Protein AF-A0A6A4ED35-F1 (afdb_monomer)

pLDDT: mean 80.45, std 14.14, range [36.53, 93.06]

Foldseek 3Di:
DDLPDPPDPCVQADPVRHGDPVRCDPVVLLSVCVNCLVVDDLVVSVVVLVVSCVNCVVVVHDDDCCSPDVVVVVSVVSNVVVVVVVVVVVVVVPPPPDQDPVNVVVVVVVVVVPD

Secondary structure (DSSP, 8-state):
------S-GGGGB-TTS-B-TTTS-HHHHHHHHHHHTTTS-HHHHHHHHHHHHHHHHHTTPPPPGGGTHHHHHHHHHHHHHHHHHHHHHHTTT----PPPHHHHHHHHHHHHTT-

Mean predicted aligned error: 12.41 Å

Sequence (115 aa):
MANKKFSNPQRFFTASGLLDPTVFTPKEFEAFVLAKRKDLKAVTLGGYRSAMKDSYRRNNVPVPDEYGEGMKTLFCGIKRLQAETEQTADVRSSGMRALTYSMYEKLEASISDTN

Radius of gyration: 24.48 Å; Cα contacts (8 Å, |Δi|>4): 48; chains: 1; bounding box: 53×28×71 Å

Solvent-accessible surface area (backbone atoms only — not comparable to full-atom values): 6978 Å² total; per-residue (Å²): 133,81,83,80,69,72,89,62,66,68,74,33,37,43,98,86,70,44,73,34,60,86,68,48,36,74,67,55,52,49,54,48,48,66,70,40,57,86,82,44,56,54,68,59,56,51,50,51,52,53,53,49,54,49,43,19,58,75,69,74,40,84,72,60,70,59,76,46,64,62,44,49,55,52,50,52,52,48,42,50,55,50,51,54,49,52,53,56,55,46,65,73,65,54,86,75,66,76,76,50,70,75,54,49,55,53,51,55,54,61,62,60,77,76,115

Structure (mmCIF,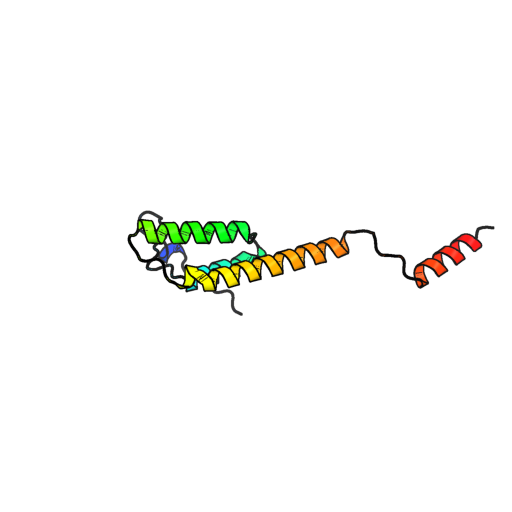 N/CA/C/O backbone):
data_AF-A0A6A4ED35-F1
#
_entry.id   AF-A0A6A4ED35-F1
#
loop_
_atom_site.group_PDB
_atom_site.id
_a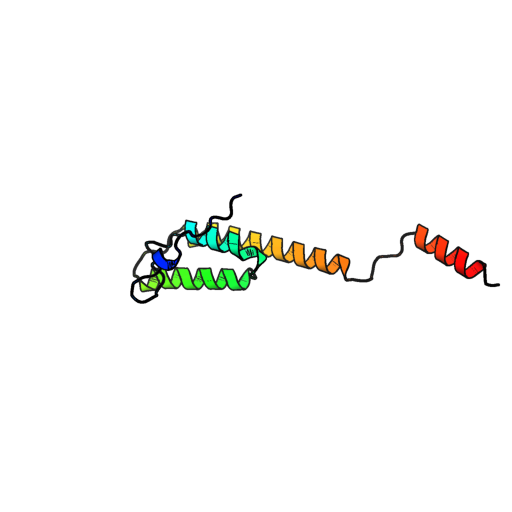tom_site.type_symbol
_atom_site.label_atom_id
_atom_site.label_alt_id
_atom_site.label_comp_id
_atom_site.label_asym_id
_atom_site.label_entity_id
_atom_site.label_seq_id
_atom_site.pdbx_PDB_ins_code
_atom_site.Cartn_x
_atom_site.Cartn_y
_atom_site.Cartn_z
_atom_site.occupancy
_atom_site.B_iso_or_equiv
_atom_site.auth_seq_id
_atom_site.auth_comp_id
_atom_site.auth_asym_id
_atom_site.auth_atom_id
_atom_site.pdbx_PDB_model_num
ATOM 1 N N . MET A 1 1 ? 15.926 -9.631 2.973 1.00 36.53 1 MET A N 1
ATOM 2 C CA . MET A 1 1 ? 14.722 -9.120 3.667 1.00 36.53 1 MET A CA 1
ATOM 3 C C . MET A 1 1 ? 13.654 -10.196 3.589 1.00 36.53 1 MET A C 1
ATOM 5 O O . MET A 1 1 ? 13.286 -10.582 2.487 1.00 36.53 1 MET A O 1
ATOM 9 N N . ALA A 1 2 ? 13.280 -10.775 4.729 1.00 39.12 2 ALA A N 1
ATOM 10 C CA . ALA A 1 2 ? 12.436 -11.964 4.788 1.00 39.12 2 ALA A CA 1
ATOM 11 C C . ALA A 1 2 ? 11.013 -11.665 4.290 1.00 39.12 2 ALA A C 1
ATOM 13 O O . ALA A 1 2 ? 10.381 -10.713 4.743 1.00 39.12 2 ALA A O 1
ATOM 14 N N . ASN A 1 3 ? 10.510 -12.496 3.373 1.00 48.59 3 ASN A N 1
ATOM 15 C CA . ASN A 1 3 ? 9.093 -12.536 3.026 1.00 48.59 3 ASN A CA 1
ATOM 16 C C . ASN A 1 3 ? 8.324 -12.942 4.285 1.00 48.59 3 ASN A C 1
ATOM 18 O O . ASN A 1 3 ? 8.313 -14.120 4.648 1.00 48.59 3 ASN A O 1
ATOM 22 N N . LYS A 1 4 ? 7.715 -11.971 4.973 1.00 56.84 4 LYS A N 1
ATOM 23 C CA . LYS A 1 4 ? 6.828 -12.237 6.104 1.00 56.84 4 LYS A CA 1
ATOM 24 C C . LYS A 1 4 ? 5.644 -13.031 5.555 1.00 56.84 4 LYS A C 1
ATOM 26 O O . LYS A 1 4 ? 4.744 -12.481 4.929 1.00 56.84 4 LYS A O 1
ATOM 31 N N . LYS A 1 5 ? 5.681 -14.355 5.713 1.00 58.50 5 LYS A N 1
ATOM 32 C CA . LYS A 1 5 ? 4.519 -15.196 5.439 1.00 58.50 5 LYS A CA 1
ATOM 33 C C . LYS A 1 5 ? 3.471 -14.805 6.475 1.00 58.50 5 LYS A C 1
ATOM 35 O O . LYS A 1 5 ? 3.720 -14.920 7.675 1.00 58.50 5 LYS A O 1
ATOM 40 N N . PHE A 1 6 ? 2.328 -14.297 6.025 1.00 64.62 6 PHE A N 1
ATOM 41 C CA . PHE A 1 6 ? 1.184 -14.044 6.894 1.00 64.62 6 PHE A CA 1
ATOM 42 C C . PHE A 1 6 ? 0.708 -15.394 7.443 1.00 64.62 6 PHE A C 1
ATOM 44 O O . PHE A 1 6 ? -0.095 -16.073 6.817 1.00 64.62 6 PHE A O 1
ATOM 51 N N . SER A 1 7 ? 1.259 -15.822 8.584 1.00 66.25 7 SER A N 1
ATOM 52 C CA . SER A 1 7 ? 1.111 -17.197 9.094 1.00 66.25 7 SER A CA 1
ATOM 53 C C . SER A 1 7 ? -0.336 -17.577 9.438 1.00 66.25 7 SER A C 1
ATOM 55 O O . SER A 1 7 ? -0.626 -18.745 9.650 1.00 66.25 7 SER A O 1
ATOM 57 N N . ASN A 1 8 ? -1.237 -16.591 9.507 1.00 81.19 8 ASN A N 1
ATOM 58 C CA . ASN A 1 8 ? -2.679 -16.789 9.567 1.00 81.19 8 ASN A CA 1
ATOM 59 C C . ASN A 1 8 ? -3.386 -15.535 9.010 1.00 81.19 8 ASN A C 1
ATOM 61 O O . ASN A 1 8 ? -3.543 -14.576 9.768 1.00 81.19 8 ASN A O 1
ATOM 65 N N . PRO A 1 9 ? -3.776 -15.503 7.725 1.00 81.38 9 PRO A N 1
ATOM 66 C CA . PRO A 1 9 ? -4.426 -14.339 7.125 1.00 81.38 9 PRO A CA 1
ATOM 67 C C . PRO A 1 9 ? -5.859 -14.126 7.631 1.00 81.38 9 PRO A C 1
ATOM 69 O O . PRO A 1 9 ? -6.336 -12.998 7.606 1.00 81.38 9 PRO A O 1
ATOM 72 N N . GLN A 1 10 ? -6.522 -15.167 8.151 1.00 87.19 10 GLN A N 1
ATOM 73 C CA . GLN A 1 10 ? -7.903 -15.069 8.638 1.00 87.19 10 GLN A CA 1
ATOM 74 C C . GLN A 1 10 ? -8.041 -14.136 9.843 1.00 87.19 10 GLN A C 1
ATOM 76 O O . GLN A 1 10 ? -9.089 -13.539 10.039 1.00 87.19 10 GLN A O 1
ATOM 81 N N . ARG A 1 11 ? -6.961 -13.934 10.609 1.00 88.69 11 ARG A N 1
ATOM 82 C CA . ARG A 1 11 ? -6.959 -13.026 11.768 1.00 88.69 11 ARG A CA 1
ATOM 83 C C . ARG A 1 11 ? -7.291 -11.573 11.410 1.00 88.69 11 ARG A C 1
ATOM 85 O O . ARG A 1 11 ? -7.619 -10.799 12.295 1.00 88.69 11 ARG A O 1
ATOM 92 N N . PHE A 1 12 ? -7.089 -11.186 10.150 1.00 89.25 12 PHE A N 1
ATOM 93 C CA . PHE A 1 12 ? -7.293 -9.815 9.687 1.00 89.25 12 PHE A CA 1
ATOM 94 C C . PHE A 1 12 ? -8.735 -9.542 9.274 1.00 89.25 12 PHE A C 1
ATOM 96 O O . PHE A 1 12 ? -9.058 -8.403 8.948 1.00 89.25 12 PHE A O 1
ATOM 103 N N . PHE A 1 13 ? -9.581 -10.570 9.248 1.00 90.50 13 PHE A N 1
ATOM 104 C CA . PHE A 1 13 ? -10.972 -10.459 8.854 1.00 90.50 13 PHE A CA 1
ATOM 105 C C . PHE A 1 13 ? -11.877 -10.621 10.074 1.00 90.50 13 PHE A C 1
ATOM 107 O O . PHE A 1 13 ? -11.634 -11.450 10.950 1.00 90.50 13 PHE A O 1
ATOM 114 N N . THR A 1 14 ? -12.935 -9.822 10.123 1.00 88.69 14 THR A N 1
ATOM 115 C CA . THR A 1 14 ? -14.024 -9.959 11.086 1.00 88.69 14 THR A CA 1
ATOM 116 C C . THR A 1 14 ? -14.864 -11.199 10.766 1.00 88.69 14 THR A C 1
ATOM 118 O O . THR A 1 14 ? -14.779 -11.773 9.678 1.00 88.69 14 THR A O 1
ATOM 121 N N . ALA A 1 15 ? -15.768 -11.577 11.676 1.00 87.56 15 ALA A N 1
ATOM 122 C CA . ALA A 1 15 ? -16.736 -12.652 11.429 1.00 87.56 15 ALA A CA 1
ATOM 123 C C . ALA A 1 15 ? -17.638 -12.397 10.201 1.00 87.56 15 ALA A C 1
ATOM 125 O O . ALA A 1 15 ? -18.143 -13.339 9.599 1.00 87.56 15 ALA A O 1
ATOM 126 N N . SER A 1 16 ? -17.815 -11.132 9.802 1.00 85.69 16 SER A N 1
ATOM 127 C CA . SER A 1 16 ? -18.541 -10.735 8.590 1.00 85.69 16 SER A CA 1
ATOM 128 C C . SER A 1 16 ? -17.698 -10.801 7.307 1.00 85.69 16 SER A C 1
ATOM 130 O O . SER A 1 16 ? -18.191 -10.446 6.238 1.00 85.69 16 SER A O 1
ATOM 132 N N . GLY A 1 17 ? -16.436 -11.235 7.389 1.00 85.94 17 GLY A N 1
ATOM 133 C CA . GLY A 1 17 ? -15.520 -11.331 6.249 1.00 85.94 17 GLY A CA 1
ATOM 134 C C . GLY A 1 17 ? -14.955 -9.986 5.786 1.00 85.94 17 GLY A C 1
ATOM 135 O O . GLY A 1 17 ? -14.335 -9.910 4.726 1.00 85.94 17 GLY A O 1
ATOM 136 N N . LEU A 1 18 ? -15.158 -8.917 6.560 1.00 86.88 18 LEU A N 1
ATOM 137 C CA . LEU A 1 18 ? -14.591 -7.603 6.278 1.00 86.88 18 LEU A CA 1
ATOM 138 C C . LEU A 1 18 ? -13.213 -7.480 6.914 1.00 86.88 18 LEU A C 1
ATOM 140 O O . LEU A 1 18 ? -12.950 -8.045 7.968 1.00 86.88 18 LEU A O 1
ATOM 144 N N . LEU A 1 19 ? -12.326 -6.725 6.276 1.00 88.81 19 LEU A N 1
ATOM 145 C CA . LEU A 1 19 ? -10.998 -6.482 6.819 1.00 88.81 19 LEU A CA 1
ATOM 146 C C . LEU A 1 19 ? -11.092 -5.557 8.038 1.00 88.81 19 LEU A C 1
ATOM 148 O O . LEU A 1 19 ? -11.627 -4.452 7.925 1.00 88.81 19 LEU A O 1
ATOM 152 N N . ASP A 1 20 ? -10.545 -5.993 9.168 1.00 89.31 20 ASP A N 1
ATOM 153 C CA . ASP A 1 20 ? -10.522 -5.226 10.408 1.00 89.31 20 ASP A CA 1
ATOM 154 C C . ASP A 1 20 ? -9.332 -4.244 10.409 1.00 89.31 20 ASP A C 1
ATOM 156 O O . ASP A 1 20 ? -8.175 -4.677 10.490 1.00 89.31 20 ASP A O 1
ATOM 160 N N . PRO A 1 21 ? -9.572 -2.919 10.336 1.00 86.56 21 PRO A N 1
ATOM 161 C CA . PRO A 1 21 ? -8.505 -1.921 10.312 1.00 86.56 21 PRO A CA 1
ATOM 162 C C . PRO A 1 21 ? -7.766 -1.768 11.651 1.00 86.56 21 PRO A C 1
ATOM 164 O O . PRO A 1 21 ? -6.692 -1.159 11.680 1.00 86.56 21 PRO A O 1
ATOM 167 N N . THR A 1 22 ? -8.309 -2.311 12.747 1.00 85.69 22 THR A N 1
ATOM 168 C CA . THR A 1 22 ? -7.657 -2.319 14.065 1.00 85.69 22 THR A CA 1
ATOM 169 C C . THR A 1 22 ? -6.599 -3.419 14.169 1.00 85.69 22 THR A C 1
ATOM 171 O O . THR A 1 22 ? -5.574 -3.233 14.824 1.00 85.69 22 THR A O 1
ATOM 174 N N . VAL A 1 23 ? -6.797 -4.537 13.460 1.00 88.44 23 VAL A N 1
ATOM 175 C CA . VAL A 1 23 ? -5.858 -5.670 13.425 1.00 88.44 23 VAL A CA 1
ATOM 176 C C . VAL A 1 23 ? -4.908 -5.570 12.229 1.00 88.44 23 VAL A C 1
ATOM 178 O O . VAL A 1 23 ? -3.706 -5.827 12.350 1.00 88.44 23 VAL A O 1
ATOM 181 N N . PHE A 1 24 ? -5.415 -5.174 11.061 1.00 88.44 24 PHE A N 1
ATOM 182 C CA . PHE A 1 24 ? -4.618 -4.991 9.851 1.00 88.44 24 PHE A CA 1
ATOM 183 C C . PHE A 1 24 ? -4.015 -3.579 9.797 1.00 88.44 24 PHE A C 1
ATOM 185 O O . PHE A 1 24 ? -4.497 -2.676 9.115 1.00 88.44 24 PHE A O 1
ATOM 192 N N . THR A 1 25 ? -2.943 -3.393 10.568 1.00 88.50 25 THR A N 1
ATOM 193 C CA . THR A 1 25 ? -2.247 -2.106 10.736 1.00 88.50 25 THR A CA 1
ATOM 194 C C . THR A 1 25 ? -1.540 -1.619 9.455 1.00 88.50 25 THR A C 1
ATOM 196 O O . THR A 1 25 ? -1.247 -2.427 8.565 1.00 88.50 25 THR A O 1
ATOM 199 N N . PRO A 1 26 ? -1.151 -0.324 9.368 1.00 90.25 26 PRO A N 1
ATOM 200 C CA . PRO A 1 26 ? -0.354 0.195 8.250 1.00 90.25 26 PRO A CA 1
ATOM 201 C C . PRO A 1 26 ? 0.907 -0.626 7.940 1.00 90.25 26 PRO A C 1
ATOM 203 O O . PRO A 1 26 ? 1.246 -0.813 6.774 1.00 90.25 26 PRO A O 1
ATOM 206 N N . LYS A 1 27 ? 1.576 -1.166 8.970 1.00 89.75 27 LYS A N 1
ATOM 207 C CA . LYS A 1 27 ? 2.786 -1.992 8.816 1.00 89.75 27 LYS A CA 1
ATOM 208 C C . LYS A 1 27 ? 2.503 -3.325 8.124 1.00 89.75 27 LYS A C 1
ATOM 210 O O . LYS A 1 27 ? 3.312 -3.793 7.325 1.00 89.75 27 LYS A O 1
ATOM 215 N N . GLU A 1 28 ? 1.364 -3.947 8.422 1.00 90.50 28 GLU A N 1
ATOM 216 C CA . GLU A 1 28 ? 0.955 -5.185 7.751 1.00 90.50 28 GLU A CA 1
ATOM 217 C C . GLU A 1 28 ? 0.549 -4.907 6.296 1.00 90.50 28 GLU A C 1
ATOM 219 O O . GLU A 1 28 ? 0.910 -5.678 5.402 1.00 90.50 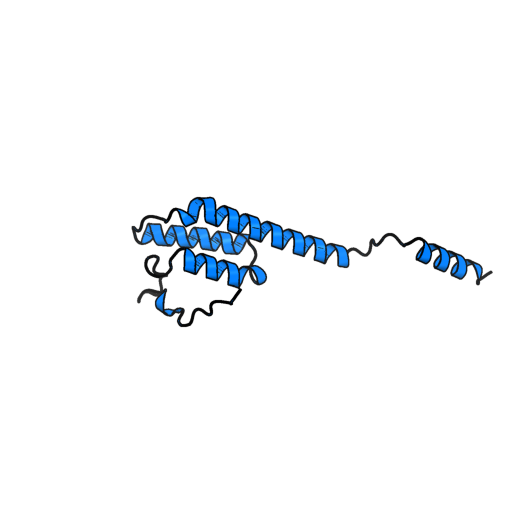28 GLU A O 1
ATOM 224 N N . PHE A 1 29 ? -0.094 -3.763 6.026 1.00 91.62 29 PHE A N 1
ATOM 225 C CA . PHE A 1 29 ? -0.359 -3.321 4.654 1.00 91.62 29 PHE A CA 1
ATOM 226 C C . PHE A 1 29 ? 0.931 -3.055 3.868 1.00 91.62 29 PHE A C 1
ATOM 228 O O . PHE A 1 29 ? 1.058 -3.499 2.728 1.00 91.62 29 PHE A O 1
ATOM 235 N N . GLU A 1 30 ? 1.921 -2.391 4.465 1.00 92.00 30 GLU A N 1
ATOM 236 C CA . GLU A 1 30 ? 3.227 -2.174 3.837 1.00 92.00 30 GLU A CA 1
ATOM 237 C C . GLU A 1 30 ? 3.920 -3.501 3.499 1.00 92.00 30 GLU A C 1
ATOM 239 O O . GLU A 1 30 ? 4.372 -3.699 2.368 1.00 92.00 30 GLU A O 1
ATOM 244 N N . ALA A 1 31 ? 3.945 -4.448 4.441 1.00 90.44 31 ALA A N 1
ATOM 245 C CA . ALA A 1 31 ? 4.500 -5.778 4.204 1.00 90.44 31 ALA A CA 1
ATOM 246 C C . ALA A 1 31 ? 3.775 -6.506 3.057 1.00 90.44 31 ALA A C 1
ATOM 248 O O . ALA A 1 31 ? 4.421 -7.126 2.207 1.00 90.44 31 ALA A O 1
ATOM 249 N N . PHE A 1 32 ? 2.446 -6.386 2.991 1.00 90.06 32 PHE A N 1
ATOM 250 C CA . PHE A 1 32 ? 1.634 -6.931 1.905 1.00 90.06 32 PHE A CA 1
ATOM 251 C C . PHE A 1 32 ? 1.992 -6.301 0.551 1.00 90.06 32 PHE A C 1
ATOM 253 O O . PHE A 1 32 ? 2.244 -7.021 -0.420 1.00 90.06 32 PHE A O 1
ATOM 260 N N . VAL A 1 33 ? 2.082 -4.970 0.488 1.00 91.81 33 VAL A N 1
ATOM 261 C CA . VAL A 1 33 ? 2.473 -4.229 -0.720 1.00 91.81 33 VAL A CA 1
ATOM 262 C C . VAL A 1 33 ? 3.864 -4.660 -1.183 1.00 91.81 33 VAL A C 1
ATOM 264 O O . VAL A 1 33 ? 4.057 -4.967 -2.360 1.00 91.81 33 VAL A O 1
ATOM 267 N N . LEU A 1 34 ? 4.830 -4.758 -0.267 1.00 90.44 34 LEU A N 1
ATOM 268 C CA . LEU A 1 34 ? 6.189 -5.189 -0.584 1.00 90.44 34 LEU A CA 1
ATOM 269 C C . LEU A 1 34 ? 6.242 -6.628 -1.102 1.00 90.44 34 LEU A C 1
ATOM 271 O O . LEU A 1 34 ? 7.032 -6.892 -2.010 1.00 90.44 34 LEU A O 1
ATOM 275 N N . ALA A 1 35 ? 5.422 -7.533 -0.566 1.00 89.56 35 ALA A N 1
ATOM 276 C CA . ALA A 1 35 ? 5.338 -8.912 -1.039 1.00 89.56 35 ALA A CA 1
ATOM 277 C C . ALA A 1 35 ? 4.723 -9.005 -2.445 1.00 89.56 35 ALA A C 1
ATOM 279 O O . ALA A 1 35 ? 5.163 -9.821 -3.250 1.00 89.56 35 ALA A O 1
ATOM 280 N N . LYS A 1 36 ? 3.740 -8.151 -2.759 1.00 89.12 36 LYS A N 1
ATOM 281 C CA . LYS A 1 36 ? 2.979 -8.193 -4.019 1.00 89.12 36 LYS A CA 1
ATOM 282 C C . LYS A 1 36 ? 3.478 -7.267 -5.124 1.00 89.12 36 LYS A C 1
ATOM 284 O O . LYS A 1 36 ? 3.015 -7.385 -6.253 1.00 89.12 36 LYS A O 1
ATOM 289 N N . ARG A 1 37 ? 4.459 -6.400 -4.857 1.00 89.44 37 ARG A N 1
ATOM 290 C CA . ARG A 1 37 ? 4.995 -5.427 -5.834 1.00 89.44 37 ARG A CA 1
ATOM 291 C C . ARG A 1 37 ? 5.566 -6.024 -7.125 1.00 89.44 37 ARG A C 1
ATOM 293 O O . ARG A 1 37 ? 5.686 -5.302 -8.110 1.00 89.44 37 ARG A O 1
ATOM 300 N N . LYS A 1 38 ? 5.979 -7.297 -7.095 1.00 86.56 38 LYS A N 1
ATOM 301 C CA . LYS A 1 38 ? 6.488 -8.022 -8.271 1.00 86.56 38 LYS A CA 1
ATOM 302 C C . LYS A 1 38 ? 5.367 -8.626 -9.117 1.00 86.56 38 LYS A C 1
ATOM 304 O O . LYS A 1 38 ? 5.537 -8.762 -10.319 1.00 86.56 38 LYS A O 1
ATOM 309 N N . ASP A 1 39 ? 4.245 -8.954 -8.484 1.00 88.69 39 ASP A N 1
ATOM 310 C CA . ASP A 1 39 ? 3.116 -9.632 -9.124 1.00 88.69 39 ASP A CA 1
ATOM 311 C C . ASP A 1 39 ? 2.069 -8.629 -9.635 1.00 88.69 39 ASP A C 1
ATOM 313 O O . ASP A 1 39 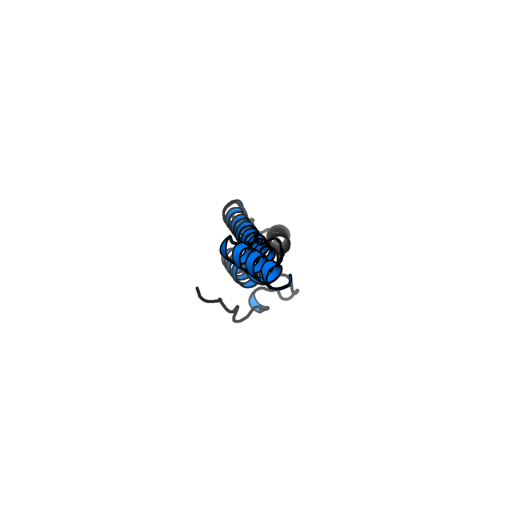? 1.333 -8.912 -10.575 1.00 88.69 39 ASP A O 1
ATOM 317 N N . LEU A 1 40 ? 1.964 -7.462 -8.987 1.00 90.44 40 LEU A N 1
ATOM 318 C CA . LEU A 1 40 ? 0.912 -6.474 -9.224 1.00 90.44 40 LEU A CA 1
ATOM 319 C C . LEU A 1 40 ? 1.480 -5.112 -9.623 1.00 90.44 40 LEU A C 1
ATOM 321 O O . LEU A 1 40 ? 2.476 -4.639 -9.071 1.00 90.44 40 LEU A O 1
ATOM 325 N N . LYS A 1 41 ? 0.778 -4.422 -10.529 1.00 89.19 41 LYS A N 1
ATOM 326 C CA . LYS A 1 41 ? 1.108 -3.049 -10.932 1.00 89.19 41 LYS A CA 1
ATOM 327 C C . LYS A 1 41 ? 0.899 -2.068 -9.778 1.00 89.19 41 LYS A C 1
ATOM 329 O O . LYS A 1 41 ? -0.030 -2.201 -8.978 1.00 89.19 41 LYS A O 1
ATOM 334 N N . ALA A 1 42 ? 1.714 -1.018 -9.744 1.00 88.94 42 ALA A N 1
ATOM 335 C CA . ALA A 1 42 ? 1.628 0.038 -8.741 1.00 88.94 42 ALA A CA 1
ATOM 336 C C . ALA A 1 42 ? 0.250 0.724 -8.701 1.00 88.94 42 ALA A C 1
ATOM 338 O O . ALA A 1 42 ? -0.197 1.133 -7.633 1.00 88.94 42 ALA A O 1
ATOM 339 N N . VAL A 1 43 ? -0.440 0.822 -9.845 1.00 88.44 43 VAL A N 1
ATOM 340 C CA . VAL A 1 43 ? -1.821 1.336 -9.929 1.00 88.44 43 VAL A CA 1
ATOM 341 C C . VAL A 1 43 ? -2.782 0.473 -9.111 1.00 88.44 43 VAL A C 1
ATOM 343 O O . VAL A 1 43 ? -3.528 1.003 -8.292 1.00 88.44 43 VAL A O 1
ATOM 346 N N . THR A 1 44 ? -2.724 -0.851 -9.269 1.00 92.06 44 THR A N 1
ATOM 347 C CA . THR A 1 44 ? -3.576 -1.799 -8.536 1.00 92.06 44 THR A CA 1
ATOM 348 C C . THR A 1 44 ? -3.327 -1.715 -7.034 1.00 92.06 44 THR A C 1
ATOM 350 O O . THR A 1 44 ? -4.264 -1.599 -6.247 1.00 92.06 44 THR A O 1
ATOM 353 N N . LEU A 1 45 ? -2.055 -1.695 -6.629 1.00 92.50 45 LEU A N 1
ATOM 354 C CA . LEU A 1 45 ? -1.676 -1.571 -5.221 1.00 92.50 45 LEU A CA 1
ATOM 355 C C . LEU A 1 45 ? -2.104 -0.208 -4.634 1.00 92.50 45 LEU A C 1
ATOM 357 O O . LEU A 1 45 ? -2.508 -0.129 -3.474 1.00 92.50 45 LEU A O 1
ATOM 361 N N . GLY A 1 46 ? -2.074 0.859 -5.440 1.00 89.88 46 GLY A N 1
ATOM 362 C CA . GLY A 1 46 ? -2.622 2.166 -5.073 1.00 89.88 46 GLY A CA 1
ATOM 363 C C . GLY A 1 46 ? -4.141 2.135 -4.865 1.00 89.88 46 GLY A C 1
ATOM 364 O O . GLY A 1 46 ? -4.641 2.763 -3.933 1.00 89.88 46 GLY A O 1
ATOM 365 N N . GLY A 1 47 ? -4.868 1.348 -5.661 1.00 92.81 47 GLY A N 1
ATOM 366 C CA . GLY A 1 47 ? -6.292 1.076 -5.448 1.00 92.81 47 GLY A CA 1
ATOM 367 C C . GLY A 1 47 ? -6.566 0.416 -4.094 1.00 92.81 47 GLY A C 1
ATOM 368 O O . GLY A 1 47 ? -7.467 0.842 -3.370 1.00 92.81 47 GLY A O 1
ATOM 369 N N . TYR A 1 48 ? -5.736 -0.550 -3.689 1.00 93.06 48 TYR A N 1
ATOM 370 C CA . TYR A 1 48 ? -5.851 -1.177 -2.367 1.00 93.06 48 TYR A CA 1
ATOM 371 C C . TYR A 1 48 ? -5.620 -0.195 -1.219 1.00 93.06 48 TYR A C 1
ATOM 373 O O . TYR A 1 48 ? -6.323 -0.265 -0.214 1.00 93.06 48 TYR A O 1
ATOM 381 N N . ARG A 1 49 ? -4.709 0.775 -1.372 1.00 92.31 49 ARG A N 1
ATOM 382 C CA . ARG A 1 49 ? -4.535 1.850 -0.380 1.00 92.31 49 ARG A CA 1
ATOM 383 C C . ARG A 1 49 ? -5.826 2.654 -0.200 1.00 92.31 49 ARG A C 1
ATOM 385 O O . ARG A 1 49 ? -6.197 2.956 0.931 1.00 92.31 49 ARG A O 1
ATOM 392 N N . SER A 1 50 ? -6.515 2.991 -1.291 1.00 91.31 50 SER A N 1
ATOM 393 C CA . SER A 1 50 ? -7.799 3.705 -1.228 1.00 91.31 50 SER A CA 1
ATOM 394 C C . SER A 1 50 ? -8.882 2.875 -0.541 1.00 91.31 50 SER A C 1
ATOM 396 O O . SER A 1 50 ? -9.579 3.397 0.325 1.00 91.31 50 SER A O 1
ATOM 398 N N . ALA A 1 51 ? -8.977 1.580 -0.859 1.00 92.00 51 ALA A N 1
ATOM 399 C CA . ALA A 1 51 ? -9.902 0.664 -0.191 1.00 92.00 51 ALA A CA 1
ATOM 400 C C . ALA A 1 51 ? -9.605 0.540 1.312 1.00 92.00 51 ALA A C 1
ATOM 402 O O . ALA A 1 51 ? -10.518 0.493 2.132 1.00 92.00 51 ALA A O 1
ATOM 403 N N . MET A 1 52 ? -8.327 0.556 1.689 1.00 91.69 52 MET A N 1
ATOM 404 C CA . MET A 1 52 ? -7.929 0.490 3.087 1.00 91.69 52 MET A CA 1
ATOM 405 C C . MET A 1 52 ? -8.329 1.755 3.854 1.00 91.69 52 MET A C 1
ATOM 407 O O . MET A 1 52 ? -8.960 1.656 4.903 1.00 91.69 52 MET A O 1
ATOM 411 N N . LYS A 1 53 ? -8.069 2.947 3.296 1.00 91.50 53 LYS A N 1
ATOM 412 C CA . LYS A 1 53 ? -8.570 4.219 3.855 1.00 91.50 53 LYS A CA 1
ATOM 413 C C . LYS A 1 53 ? -10.095 4.224 3.996 1.00 91.50 53 LYS A C 1
ATOM 415 O O . LYS A 1 53 ? -10.620 4.747 4.976 1.00 91.50 53 LYS A O 1
ATOM 420 N N . ASP A 1 54 ? -10.795 3.643 3.025 1.00 91.00 54 ASP A N 1
ATOM 421 C CA . ASP A 1 54 ? -12.246 3.499 3.071 1.00 91.00 54 ASP A CA 1
ATOM 422 C C . ASP A 1 54 ? -12.700 2.584 4.219 1.00 91.00 54 ASP A C 1
ATOM 424 O O . ASP A 1 54 ? -13.659 2.914 4.913 1.00 91.00 54 ASP A O 1
ATOM 428 N N . SER A 1 55 ? -11.972 1.492 4.481 1.00 90.81 55 SER A N 1
ATOM 429 C CA . SER A 1 55 ? -12.231 0.611 5.627 1.00 90.81 55 SER A CA 1
ATOM 430 C C . SER A 1 55 ? -12.087 1.345 6.965 1.00 90.81 55 SER A C 1
ATOM 432 O O . SER A 1 55 ? -12.993 1.265 7.794 1.00 90.81 55 SER A O 1
ATOM 434 N N . TYR A 1 56 ? -11.019 2.132 7.163 1.00 91.31 56 TYR A N 1
ATOM 435 C CA . TYR A 1 56 ? -10.862 2.969 8.368 1.00 91.31 56 TYR A CA 1
ATOM 436 C C . TYR A 1 56 ? -12.070 3.893 8.570 1.00 91.31 56 TYR A C 1
ATOM 438 O O . TYR A 1 56 ? -12.679 3.905 9.640 1.00 91.31 56 TYR A O 1
ATOM 446 N N . ARG A 1 57 ? -12.485 4.586 7.503 1.00 90.38 57 ARG A N 1
ATOM 447 C CA . ARG A 1 57 ? -13.640 5.492 7.520 1.00 90.38 57 ARG A CA 1
ATOM 448 C C . ARG A 1 57 ? -14.948 4.771 7.866 1.00 90.38 57 ARG A C 1
ATOM 450 O O . ARG A 1 57 ? -15.716 5.281 8.672 1.00 90.38 57 ARG A O 1
ATOM 457 N N . ARG A 1 58 ? -15.211 3.596 7.279 1.00 90.50 58 ARG A N 1
ATOM 458 C CA . ARG A 1 58 ? -16.434 2.809 7.548 1.00 90.50 58 ARG A CA 1
ATOM 459 C C . ARG A 1 58 ? -16.502 2.282 8.978 1.00 90.50 58 ARG A C 1
ATOM 461 O O . ARG A 1 58 ? -17.592 2.177 9.524 1.00 90.50 58 ARG A O 1
ATOM 468 N N . ASN A 1 59 ? -15.355 1.970 9.574 1.00 86.56 59 ASN A N 1
ATOM 469 C CA . ASN A 1 59 ? -15.266 1.487 10.950 1.00 86.56 59 ASN A CA 1
ATOM 470 C C . ASN A 1 59 ? -15.189 2.628 11.986 1.00 86.56 59 ASN A C 1
ATOM 472 O O . ASN A 1 59 ? -14.981 2.355 13.163 1.00 86.56 59 ASN A O 1
ATOM 476 N N . ASN A 1 60 ? -15.352 3.895 11.573 1.00 87.25 60 ASN A N 1
ATOM 477 C CA . ASN A 1 60 ? -15.190 5.084 12.425 1.00 87.25 60 ASN A CA 1
ATOM 478 C C . ASN A 1 60 ? -13.831 5.142 13.153 1.00 87.25 60 ASN A C 1
ATOM 480 O O . ASN A 1 60 ? -13.722 5.690 14.248 1.00 87.25 60 ASN A O 1
ATOM 484 N N . VAL A 1 61 ? -12.783 4.589 12.535 1.00 88.19 61 VAL A N 1
ATOM 485 C CA . VAL A 1 61 ? -11.413 4.627 13.054 1.00 88.19 61 VAL A CA 1
ATOM 486 C C . VAL A 1 61 ? -10.655 5.748 12.336 1.00 88.19 61 VAL A C 1
ATOM 488 O O . VAL A 1 61 ? -10.742 5.843 11.106 1.00 88.19 61 VAL A O 1
ATOM 491 N N . PRO A 1 62 ? -9.900 6.604 13.050 1.00 89.00 62 PRO A N 1
ATOM 492 C CA . PRO A 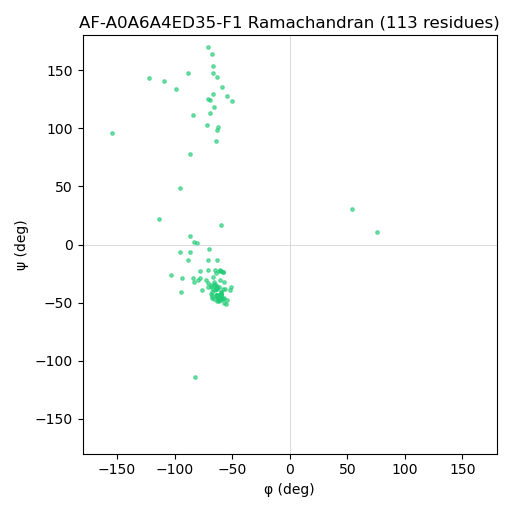1 62 ? -9.074 7.616 12.405 1.00 89.00 62 PRO A CA 1
ATOM 493 C C . PRO A 1 62 ? -8.063 6.955 11.464 1.00 89.00 62 PRO A C 1
ATOM 495 O O . PRO A 1 62 ? -7.439 5.948 11.801 1.00 89.00 62 PRO A O 1
ATOM 498 N N . VAL A 1 63 ? -7.913 7.520 10.264 1.00 89.25 63 VAL A N 1
ATOM 499 C CA . VAL A 1 63 ? -6.927 7.039 9.292 1.00 89.25 63 VAL A CA 1
ATOM 500 C C . VAL A 1 63 ? -5.528 7.370 9.826 1.00 89.25 63 VAL A C 1
ATOM 502 O O . VAL A 1 63 ? -5.268 8.547 10.068 1.00 89.25 63 VAL A O 1
ATOM 505 N N . PRO A 1 64 ? -4.625 6.385 9.974 1.00 90.19 64 PRO A N 1
ATOM 506 C CA . PRO A 1 64 ? -3.264 6.640 10.441 1.00 90.19 64 PRO A CA 1
ATOM 507 C C . PRO A 1 64 ? -2.465 7.535 9.481 1.00 90.19 64 PRO A C 1
ATOM 509 O O . PRO A 1 64 ? -2.589 7.399 8.256 1.00 90.19 64 PRO A O 1
ATOM 512 N N . ASP A 1 65 ? -1.607 8.404 10.019 1.00 89.81 65 ASP A N 1
ATOM 513 C CA . ASP A 1 65 ? -0.792 9.356 9.246 1.00 89.81 65 ASP A CA 1
ATOM 514 C C . ASP A 1 65 ? 0.178 8.668 8.271 1.00 89.81 65 ASP A C 1
ATOM 516 O O . ASP A 1 65 ? 0.559 9.238 7.245 1.00 89.81 65 ASP A O 1
ATOM 520 N N . GLU A 1 66 ? 0.528 7.405 8.519 1.00 89.62 66 GLU A N 1
ATOM 521 C CA .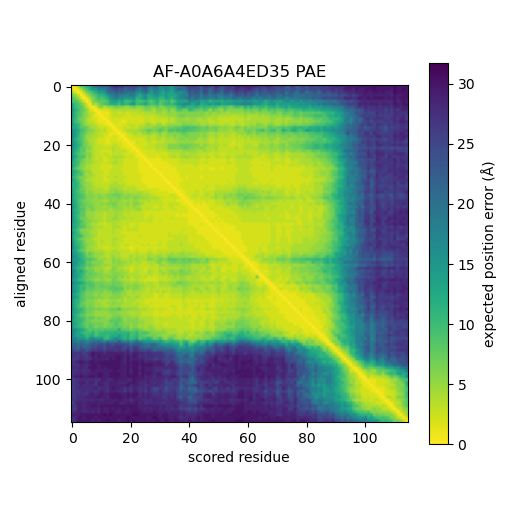 GLU A 1 66 ? 1.349 6.576 7.634 1.00 89.62 66 GLU A CA 1
ATOM 522 C C . GLU A 1 66 ? 0.704 6.384 6.254 1.00 89.62 66 GLU A C 1
ATOM 524 O O . GLU A 1 66 ? 1.406 6.305 5.239 1.00 89.62 66 GLU A O 1
ATOM 529 N N . TYR A 1 67 ? -0.635 6.389 6.183 1.00 86.94 67 TYR A N 1
ATOM 530 C CA . TYR A 1 67 ? -1.367 6.400 4.913 1.00 86.94 67 TYR A CA 1
ATOM 531 C C . TYR A 1 67 ? -1.252 7.731 4.172 1.00 86.94 67 TYR A C 1
ATOM 533 O O . TYR A 1 67 ? -1.782 7.828 3.065 1.00 86.94 67 TYR A O 1
ATOM 541 N N . GLY A 1 68 ? -0.605 8.745 4.743 1.00 87.19 68 GLY A N 1
ATOM 542 C CA . GLY A 1 68 ? -0.300 10.038 4.148 1.00 87.19 68 GLY A CA 1
ATOM 543 C C . GLY A 1 68 ? 0.947 9.991 3.266 1.00 87.19 68 GLY A C 1
ATOM 544 O O . GLY A 1 68 ? 0.930 9.384 2.190 1.00 87.19 68 GLY A O 1
ATOM 545 N N . GLU A 1 69 ? 2.003 10.687 3.686 1.00 87.12 69 GLU A N 1
ATOM 546 C CA . GLU A 1 69 ? 3.202 10.918 2.871 1.00 87.12 69 GLU A CA 1
ATOM 547 C C . GLU A 1 69 ? 4.113 9.686 2.783 1.00 87.12 69 GLU A C 1
ATOM 549 O O . GLU A 1 69 ? 4.577 9.344 1.697 1.00 87.12 69 GLU A O 1
ATOM 554 N N . GLY A 1 70 ? 4.283 8.942 3.882 1.00 86.19 70 GLY A N 1
ATOM 555 C CA . GLY A 1 70 ? 5.131 7.743 3.914 1.00 86.19 70 GLY A CA 1
ATOM 556 C C . GLY A 1 70 ? 4.732 6.709 2.856 1.00 86.19 70 GLY A C 1
ATOM 557 O O . GLY A 1 70 ? 5.547 6.309 2.020 1.00 86.19 70 GLY A O 1
ATOM 558 N N . MET A 1 71 ? 3.446 6.342 2.804 1.00 89.50 71 MET A N 1
ATOM 559 C CA . MET A 1 71 ? 2.958 5.440 1.760 1.00 89.50 71 MET A CA 1
ATOM 560 C C . MET A 1 71 ? 3.035 6.047 0.356 1.00 89.50 71 MET A C 1
ATOM 562 O O . MET A 1 71 ? 3.316 5.307 -0.584 1.00 89.50 71 MET A O 1
ATOM 566 N N . LYS A 1 72 ? 2.824 7.360 0.160 1.00 88.19 72 LYS A N 1
ATOM 567 C CA . LYS A 1 72 ? 3.013 7.963 -1.179 1.00 88.19 72 LYS A CA 1
ATOM 568 C C . LYS A 1 72 ? 4.433 7.728 -1.683 1.00 88.19 72 LYS A C 1
ATOM 570 O O . LYS A 1 72 ? 4.584 7.264 -2.810 1.00 88.19 72 LYS A O 1
ATOM 575 N N . THR A 1 73 ? 5.438 7.978 -0.846 1.00 90.50 73 THR A N 1
ATOM 576 C CA . THR A 1 73 ? 6.848 7.762 -1.188 1.00 90.50 73 THR A CA 1
ATOM 577 C C . THR A 1 73 ? 7.118 6.302 -1.549 1.00 90.50 73 THR A C 1
ATOM 579 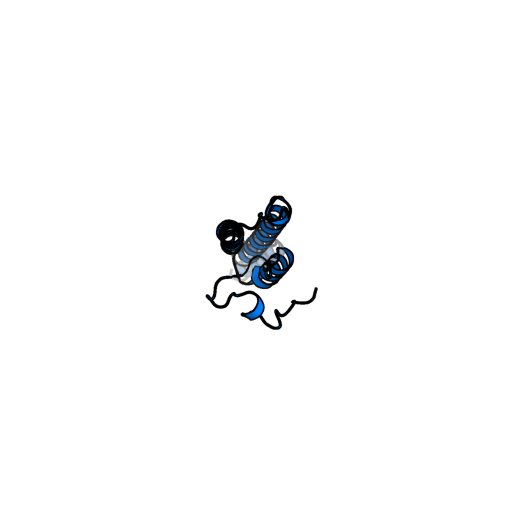O O . THR A 1 73 ? 7.746 6.036 -2.576 1.00 90.50 73 THR A O 1
ATOM 582 N N . LEU A 1 74 ? 6.561 5.349 -0.791 1.00 90.62 74 LEU A N 1
ATOM 583 C CA . LEU A 1 74 ? 6.632 3.920 -1.118 1.00 90.62 74 LEU A CA 1
ATOM 584 C C . LEU A 1 74 ? 6.049 3.621 -2.509 1.00 90.62 74 LEU A C 1
ATOM 586 O O . LEU A 1 74 ? 6.701 2.979 -3.333 1.00 90.62 74 LEU A O 1
ATOM 590 N N . PHE A 1 75 ? 4.839 4.106 -2.799 1.00 89.50 75 PHE A N 1
ATOM 591 C CA . PHE A 1 75 ? 4.181 3.887 -4.090 1.00 89.50 75 PHE A CA 1
ATOM 592 C C . PHE A 1 75 ? 4.931 4.540 -5.256 1.00 89.50 75 PHE A C 1
ATOM 594 O O . PHE A 1 75 ? 5.032 3.934 -6.324 1.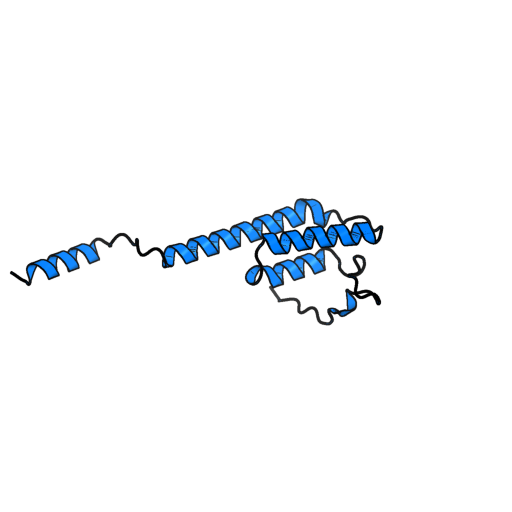00 89.50 75 PHE A O 1
ATOM 601 N N . CYS A 1 76 ? 5.490 5.737 -5.064 1.00 90.06 76 CYS A N 1
ATOM 602 C CA . CYS A 1 76 ? 6.364 6.381 -6.045 1.00 90.06 76 CYS A CA 1
ATOM 603 C C . CYS A 1 76 ? 7.615 5.534 -6.319 1.00 90.06 76 CYS A C 1
ATOM 605 O O . CYS A 1 76 ? 7.961 5.313 -7.479 1.00 90.06 76 CYS A O 1
ATOM 607 N N . GLY A 1 77 ? 8.241 4.987 -5.273 1.00 91.56 77 GLY A N 1
ATOM 608 C CA . GLY A 1 77 ? 9.373 4.070 -5.405 1.00 91.56 77 GLY A CA 1
ATOM 609 C C . GLY A 1 77 ? 9.027 2.805 -6.197 1.00 91.56 77 GLY A C 1
ATOM 610 O O . GLY A 1 77 ? 9.777 2.418 -7.090 1.00 91.56 77 GLY A O 1
ATOM 611 N N . ILE A 1 78 ? 7.866 2.194 -5.935 1.00 91.44 78 ILE A N 1
ATOM 612 C CA . ILE A 1 78 ? 7.400 1.011 -6.680 1.00 91.44 78 ILE A CA 1
ATOM 613 C C . ILE A 1 78 ? 7.156 1.350 -8.154 1.00 91.44 78 ILE A C 1
ATOM 615 O O . ILE A 1 78 ? 7.594 0.595 -9.019 1.00 91.44 78 ILE A O 1
ATOM 619 N N . LYS A 1 79 ? 6.506 2.485 -8.453 1.00 90.69 79 LYS A N 1
ATOM 620 C CA . LYS A 1 79 ? 6.294 2.944 -9.839 1.00 90.69 79 LYS A CA 1
ATOM 621 C C . LYS A 1 79 ? 7.614 3.107 -10.585 1.00 90.69 79 LYS A C 1
ATOM 623 O O . LYS A 1 79 ? 7.725 2.627 -11.707 1.00 90.69 79 LYS A O 1
ATOM 628 N N . ARG A 1 80 ? 8.609 3.739 -9.954 1.00 91.38 80 ARG A N 1
ATOM 629 C CA . ARG A 1 80 ? 9.937 3.928 -10.549 1.00 91.38 80 ARG A CA 1
ATOM 630 C C . ARG A 1 80 ? 10.608 2.590 -10.863 1.00 91.38 80 ARG A C 1
ATOM 632 O O . ARG A 1 80 ? 11.055 2.397 -11.983 1.00 91.38 80 ARG A O 1
ATOM 639 N N . LEU A 1 81 ? 10.609 1.652 -9.913 1.00 88.62 81 LEU A N 1
ATOM 640 C CA . LEU A 1 81 ? 11.201 0.323 -10.117 1.00 88.62 81 LEU A CA 1
ATOM 641 C C . LEU A 1 81 ? 10.498 -0.477 -11.225 1.00 88.62 81 LEU A C 1
ATOM 643 O O . LEU A 1 81 ? 11.157 -1.188 -11.983 1.00 88.62 81 LEU A O 1
ATOM 647 N N . GLN A 1 82 ? 9.170 -0.374 -11.323 1.00 86.69 82 GLN A N 1
A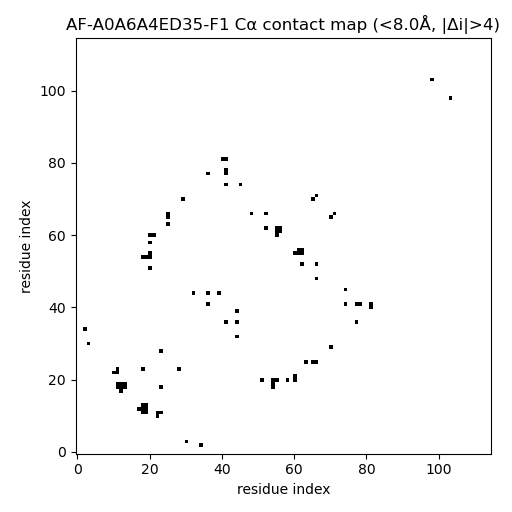TOM 648 C CA . GLN A 1 82 ? 8.408 -1.009 -12.400 1.00 86.69 82 GLN A CA 1
ATOM 649 C C . GLN A 1 82 ? 8.754 -0.391 -13.759 1.00 86.69 82 GLN A C 1
ATOM 651 O O . GLN A 1 82 ? 9.085 -1.134 -14.675 1.00 86.69 82 GLN A O 1
ATOM 656 N N . ALA A 1 83 ? 8.786 0.941 -13.860 1.00 85.94 83 ALA A N 1
ATOM 657 C CA . ALA A 1 83 ? 9.158 1.640 -15.089 1.00 85.94 83 ALA A CA 1
ATOM 658 C C . ALA A 1 83 ? 10.594 1.315 -15.536 1.00 85.94 83 ALA A C 1
ATOM 660 O O . ALA A 1 83 ? 10.817 1.019 -16.704 1.00 85.94 83 ALA A O 1
ATOM 661 N N . GLU A 1 84 ? 11.559 1.296 -14.611 1.00 85.56 84 GLU A N 1
ATOM 662 C CA . GLU A 1 84 ? 12.946 0.905 -14.904 1.00 85.56 84 GLU A CA 1
ATOM 663 C C . GLU A 1 84 ? 13.027 -0.526 -15.447 1.00 85.56 84 GLU A C 1
ATOM 665 O O . GLU A 1 84 ? 13.763 -0.787 -16.399 1.00 85.56 84 GLU A O 1
ATOM 670 N N . THR A 1 85 ? 12.245 -1.449 -14.874 1.00 81.81 85 THR A N 1
ATOM 671 C CA . THR A 1 85 ? 12.181 -2.849 -15.323 1.00 81.81 85 THR A CA 1
ATOM 672 C C . THR A 1 85 ? 11.550 -2.964 -16.710 1.00 81.81 85 THR A C 1
ATOM 674 O O . THR A 1 85 ? 12.072 -3.684 -17.554 1.00 81.81 85 THR A O 1
ATOM 677 N N . GLU A 1 86 ? 10.450 -2.252 -16.962 1.00 78.88 86 GLU A N 1
ATOM 678 C CA . GLU A 1 86 ? 9.776 -2.225 -18.265 1.00 78.88 86 GLU A CA 1
ATOM 679 C C . GLU A 1 86 ? 10.700 -1.648 -19.347 1.00 78.88 86 GLU A C 1
ATOM 681 O O . GLU A 1 86 ? 10.881 -2.267 -20.391 1.00 78.88 86 GLU A O 1
ATOM 686 N N . GLN A 1 87 ? 11.380 -0.534 -19.062 1.00 72.31 87 GLN A N 1
ATOM 687 C CA . GLN A 1 87 ? 12.340 0.083 -19.981 1.00 72.31 87 GLN A CA 1
ATOM 688 C C . GLN A 1 87 ? 13.546 -0.820 -20.269 1.00 72.31 87 GLN A C 1
ATOM 690 O O . GLN A 1 87 ? 13.965 -0.948 -21.417 1.00 72.31 87 GLN A O 1
ATOM 695 N N . THR A 1 88 ? 14.115 -1.479 -19.255 1.00 67.75 88 THR A N 1
ATOM 696 C CA . THR A 1 88 ? 15.251 -2.397 -19.468 1.00 67.75 88 THR A CA 1
ATOM 697 C C . THR A 1 88 ? 14.849 -3.708 -20.142 1.00 67.75 88 THR A C 1
ATOM 699 O O . THR A 1 88 ? 15.660 -4.282 -20.873 1.00 67.75 88 THR A O 1
ATOM 702 N N . ALA A 1 89 ? 13.621 -4.186 -19.928 1.00 58.59 89 ALA A N 1
ATOM 703 C CA . ALA A 1 89 ? 13.075 -5.326 -20.656 1.00 58.59 89 ALA A CA 1
ATOM 704 C C . ALA A 1 89 ? 12.864 -4.987 -22.140 1.00 58.59 89 ALA A C 1
ATOM 706 O O . ALA A 1 89 ? 13.220 -5.787 -23.005 1.00 58.59 89 ALA A O 1
ATOM 707 N N . ASP A 1 90 ? 12.375 -3.782 -22.434 1.00 53.34 90 ASP A N 1
ATOM 708 C CA . ASP A 1 90 ? 12.130 -3.317 -23.800 1.00 53.34 90 ASP A CA 1
ATOM 709 C C . ASP A 1 90 ? 13.432 -3.031 -24.577 1.00 53.34 90 ASP A C 1
ATOM 711 O O . ASP A 1 90 ? 13.557 -3.366 -25.754 1.00 53.34 90 ASP A O 1
ATOM 715 N N . VAL A 1 91 ? 14.488 -2.565 -23.895 1.00 50.81 91 VAL A N 1
ATOM 716 C CA . VAL A 1 91 ? 15.846 -2.415 -24.468 1.00 50.81 91 VAL A CA 1
ATOM 717 C C . VAL A 1 91 ? 16.446 -3.743 -24.961 1.00 50.81 91 VAL A C 1
ATOM 719 O O . VAL A 1 91 ? 17.345 -3.744 -25.803 1.00 50.81 91 VAL A O 1
ATOM 722 N N . ARG A 1 92 ? 15.971 -4.896 -24.472 1.00 53.12 92 ARG A N 1
ATOM 723 C CA . ARG A 1 92 ? 16.388 -6.210 -24.997 1.00 53.12 92 ARG A CA 1
ATOM 724 C C . ARG A 1 92 ? 15.535 -6.693 -26.173 1.00 53.12 92 ARG A C 1
ATOM 726 O O . ARG A 1 92 ? 15.953 -7.640 -26.833 1.00 53.12 92 ARG A O 1
ATOM 733 N N . SER A 1 93 ? 14.382 -6.067 -26.424 1.00 49.28 93 SER A N 1
ATOM 734 C CA . SER A 1 93 ? 13.418 -6.456 -27.462 1.00 49.28 93 SER A CA 1
ATOM 735 C C . SER A 1 93 ? 13.460 -5.556 -28.698 1.00 49.28 93 SER A C 1
ATOM 737 O O . SER A 1 93 ? 13.167 -6.021 -29.800 1.00 49.28 93 SER A O 1
ATOM 739 N N . SER A 1 94 ? 13.881 -4.293 -28.556 1.00 52.84 94 SER A N 1
ATOM 740 C CA . SER A 1 94 ? 14.060 -3.428 -29.715 1.00 52.84 94 SER A CA 1
ATOM 741 C C . SER A 1 94 ? 15.290 -3.904 -30.494 1.00 52.84 94 SER A C 1
ATOM 743 O O . SER A 1 94 ? 16.441 -3.688 -30.117 1.00 52.84 94 SER A O 1
ATOM 745 N N . GLY A 1 95 ? 15.056 -4.597 -31.610 1.00 53.84 95 GLY A N 1
ATOM 746 C CA . GLY A 1 95 ? 16.075 -5.051 -32.566 1.00 53.84 95 GLY A CA 1
ATOM 747 C C . GLY A 1 95 ? 16.904 -3.925 -33.204 1.00 53.84 95 GLY A C 1
ATOM 748 O O . GLY A 1 95 ? 17.564 -4.147 -34.210 1.00 53.84 95 GLY A O 1
ATOM 749 N N . MET A 1 96 ? 16.897 -2.724 -32.626 1.00 56.53 96 MET A N 1
ATOM 750 C CA . MET A 1 96 ? 17.712 -1.577 -33.001 1.00 56.53 96 MET A CA 1
ATOM 751 C C . MET A 1 96 ? 18.977 -1.503 -32.145 1.00 56.53 96 MET A C 1
ATOM 753 O O . MET A 1 96 ? 19.332 -0.450 -31.613 1.00 56.53 96 MET A O 1
ATOM 757 N N . ARG A 1 97 ? 19.700 -2.619 -32.010 1.00 59.06 97 ARG A N 1
ATOM 758 C CA . ARG A 1 97 ? 21.116 -2.493 -31.664 1.00 59.06 97 ARG A CA 1
ATOM 759 C C . ARG A 1 97 ? 21.805 -1.900 -32.883 1.00 59.06 97 ARG A C 1
ATOM 761 O O . ARG A 1 97 ? 21.865 -2.551 -33.922 1.00 59.06 97 ARG A O 1
ATOM 768 N N . ALA A 1 98 ? 22.309 -0.674 -32.753 1.00 60.94 98 ALA A N 1
ATOM 769 C CA . ALA A 1 98 ? 23.274 -0.152 -33.706 1.00 60.94 98 ALA A CA 1
ATOM 770 C C . ALA A 1 98 ? 24.385 -1.201 -33.857 1.00 60.94 98 ALA A C 1
ATOM 772 O O . ALA A 1 98 ? 24.949 -1.654 -32.855 1.00 60.94 98 ALA A O 1
ATOM 773 N N . LEU A 1 99 ? 24.628 -1.643 -35.092 1.00 67.56 99 LEU A N 1
ATOM 774 C CA . LEU A 1 99 ? 25.697 -2.588 -35.388 1.00 67.56 99 LEU A CA 1
ATOM 775 C C . LEU A 1 99 ? 27.004 -2.004 -34.849 1.00 67.56 99 LEU A C 1
ATOM 777 O O . LEU A 1 99 ? 27.339 -0.850 -35.125 1.00 67.56 99 LEU A O 1
ATOM 781 N N . THR A 1 100 ? 27.729 -2.780 -34.046 1.00 74.88 100 THR A N 1
ATOM 782 C CA . THR A 1 100 ? 29.060 -2.359 -33.608 1.00 74.88 100 THR A CA 1
ATOM 783 C C . THR A 1 100 ? 29.988 -2.320 -34.820 1.00 74.88 100 THR A C 1
ATOM 785 O O . THR A 1 100 ? 29.789 -3.059 -35.781 1.00 74.88 100 THR A O 1
ATOM 788 N N . TYR A 1 101 ? 31.030 -1.489 -34.780 1.00 70.19 101 TYR A N 1
ATOM 789 C CA . TYR A 1 101 ? 31.996 -1.352 -35.880 1.00 70.19 101 TYR A CA 1
ATOM 790 C C . TYR A 1 101 ? 32.575 -2.706 -36.348 1.00 70.19 101 TYR A C 1
ATOM 792 O O . TYR A 1 101 ? 32.631 -2.995 -37.537 1.00 70.19 101 TYR A O 1
ATOM 800 N N . SER A 1 102 ? 32.851 -3.614 -35.410 1.00 73.31 102 SER A N 1
ATOM 801 C CA . SER A 1 102 ? 33.303 -4.984 -35.699 1.00 73.31 102 SER A CA 1
ATOM 802 C C . SER A 1 102 ? 32.285 -5.867 -36.439 1.00 73.31 102 SER A C 1
ATOM 804 O O . SER A 1 102 ? 32.660 -6.872 -37.039 1.00 73.31 102 SER A O 1
ATOM 806 N N . MET A 1 103 ? 30.990 -5.545 -36.371 1.00 76.88 103 MET A N 1
ATOM 807 C CA . MET A 1 103 ? 29.943 -6.224 -37.142 1.00 76.88 103 MET A CA 1
ATOM 808 C C . MET A 1 103 ? 29.840 -5.644 -38.555 1.00 76.88 103 MET A C 1
ATOM 810 O O . MET A 1 103 ? 29.565 -6.401 -39.481 1.00 76.88 103 MET A O 1
ATOM 814 N N . TYR A 1 104 ? 30.113 -4.344 -38.723 1.00 77.69 104 TYR A N 1
ATOM 815 C CA . TYR A 1 104 ? 30.242 -3.716 -40.041 1.00 77.69 104 TYR A CA 1
ATOM 816 C C . TYR A 1 104 ? 31.416 -4.301 -40.836 1.00 77.69 104 TYR A C 1
ATOM 818 O O . TYR A 1 104 ? 31.198 -4.735 -41.961 1.00 77.69 104 TYR A O 1
ATOM 826 N N . GLU A 1 105 ? 32.609 -4.419 -40.240 1.00 76.81 105 GLU A N 1
ATOM 827 C CA . GLU A 1 105 ? 33.784 -5.006 -40.922 1.00 76.81 105 GLU A CA 1
ATOM 828 C C . GLU A 1 105 ? 33.526 -6.441 -41.407 1.00 76.81 105 GLU A C 1
ATOM 830 O O . GLU A 1 105 ? 33.931 -6.828 -42.501 1.00 76.81 105 GLU A O 1
ATOM 835 N N . LYS A 1 106 ? 32.802 -7.245 -40.619 1.00 77.00 106 LYS A N 1
ATOM 836 C CA . LYS A 1 106 ? 32.442 -8.616 -41.014 1.00 77.00 106 LYS A CA 1
ATOM 837 C C . LYS A 1 106 ? 31.452 -8.659 -42.176 1.00 77.00 106 LYS A C 1
ATOM 839 O O . LYS A 1 106 ? 31.523 -9.577 -42.989 1.00 77.00 106 LYS A O 1
ATOM 844 N N . LEU A 1 107 ? 30.529 -7.700 -42.242 1.00 75.56 107 LEU A N 1
ATOM 845 C CA . LEU A 1 107 ? 29.597 -7.574 -43.361 1.00 75.56 107 LEU A CA 1
ATOM 846 C C . LEU A 1 107 ? 30.330 -7.150 -44.636 1.00 75.56 107 LEU A C 1
ATOM 848 O O . LEU A 1 107 ? 30.077 -7.712 -45.694 1.00 75.56 107 LEU A O 1
ATOM 852 N N . GLU A 1 108 ? 31.259 -6.202 -44.528 1.00 70.56 108 GLU A N 1
ATOM 853 C CA . GLU A 1 108 ? 32.067 -5.726 -45.653 1.00 70.56 108 GLU A CA 1
ATOM 854 C C . GLU A 1 108 ? 32.955 -6.838 -46.234 1.00 70.56 108 GLU A C 1
ATOM 856 O O . GLU A 1 108 ? 32.991 -7.036 -47.452 1.00 70.56 108 GLU A O 1
ATOM 861 N N . ALA A 1 109 ? 33.591 -7.635 -45.368 1.00 70.12 109 ALA A N 1
ATOM 862 C CA . ALA A 1 109 ? 34.367 -8.801 -45.785 1.00 70.12 109 ALA A CA 1
ATOM 863 C C . ALA A 1 109 ? 33.491 -9.849 -46.495 1.00 70.12 109 ALA A C 1
ATOM 865 O O . ALA A 1 109 ? 33.839 -10.326 -47.570 1.00 70.12 109 ALA A O 1
ATOM 866 N N . SER A 1 110 ? 32.302 -10.137 -45.952 1.00 67.38 110 SER A N 1
ATOM 867 C CA . SER A 1 110 ? 31.378 -11.118 -46.535 1.00 67.38 110 SER A CA 1
ATOM 868 C C . SER A 1 110 ? 30.795 -10.695 -47.889 1.00 67.38 110 SER A C 1
ATOM 870 O O . SER A 1 110 ? 30.428 -11.563 -48.677 1.00 67.38 110 SER A O 1
ATOM 872 N N . ILE A 1 111 ? 30.666 -9.392 -48.155 1.00 67.12 111 ILE A N 1
ATOM 873 C CA . ILE A 1 111 ? 30.202 -8.870 -49.452 1.00 67.12 111 ILE A CA 1
ATOM 874 C C . ILE A 1 111 ? 31.330 -8.929 -50.494 1.00 67.12 111 ILE A C 1
ATOM 876 O O . ILE A 1 111 ? 31.063 -9.107 -51.681 1.00 67.12 111 ILE A O 1
ATOM 880 N N . SER A 1 112 ? 32.585 -8.833 -50.052 1.00 60.44 112 SER A N 1
ATOM 881 C CA . SER A 1 112 ? 33.761 -8.850 -50.929 1.00 60.44 112 SER A CA 1
ATOM 882 C C . SER A 1 112 ? 34.141 -10.252 -51.427 1.00 60.44 112 SER A C 1
ATOM 884 O O . SER A 1 112 ? 34.737 -10.360 -52.490 1.00 60.44 112 SER A O 1
ATOM 886 N N . ASP A 1 113 ? 33.743 -11.321 -50.727 1.00 57.44 113 ASP A N 1
ATOM 887 C CA . ASP A 1 113 ? 34.034 -12.714 -51.118 1.00 57.44 113 ASP A CA 1
ATOM 888 C C . ASP A 1 113 ? 33.092 -13.280 -52.212 1.00 57.44 113 ASP A C 1
ATOM 890 O O . ASP A 1 113 ? 33.205 -14.447 -52.587 1.00 57.44 113 ASP A O 1
ATOM 894 N N . THR A 1 114 ? 32.140 -12.486 -52.727 1.00 55.38 114 THR A N 1
ATOM 895 C CA . THR A 1 114 ? 31.137 -12.928 -53.729 1.00 55.38 114 THR A CA 1
ATOM 896 C C . THR A 1 114 ? 31.301 -12.248 -55.102 1.00 55.38 114 THR A C 1
ATOM 898 O O . THR A 1 114 ? 30.342 -12.198 -55.873 1.00 55.38 114 THR A O 1
ATOM 901 N N . ASN A 1 115 ? 32.488 -11.718 -55.427 1.00 46.88 115 ASN A N 1
ATOM 902 C CA . ASN A 1 115 ? 32.791 -11.140 -56.746 1.00 46.88 115 ASN A CA 1
ATOM 903 C C . ASN A 1 115 ? 34.061 -11.742 -57.357 1.00 46.88 115 ASN A C 1
ATOM 905 O O . ASN A 1 115 ? 35.096 -11.746 -56.657 1.00 46.88 115 ASN A O 1
#

Organism: NCBI:txid129364